Protein AF-A0A4Y5X3M3-F1 (afdb_monomer_lite)

Structure (mmCIF, N/CA/C/O backbone):
data_AF-A0A4Y5X3M3-F1
#
_entry.id   AF-A0A4Y5X3M3-F1
#
loop_
_atom_site.group_PDB
_atom_site.id
_atom_site.type_symbol
_atom_site.label_atom_id
_atom_site.label_alt_id
_atom_site.label_comp_id
_atom_site.label_asym_id
_atom_site.label_entity_id
_atom_site.label_seq_id
_atom_site.pdbx_PDB_ins_code
_atom_site.Cartn_x
_atom_site.Cartn_y
_atom_site.Cartn_z
_atom_site.occupancy
_atom_site.B_iso_or_equiv
_atom_site.auth_seq_id
_atom_site.auth_comp_id
_atom_site.auth_asym_id
_atom_site.auth_atom_id
_atom_site.pdbx_PDB_model_num
ATOM 1 N N . THR A 1 1 ? 10.186 -18.017 -43.536 1.00 50.97 1 THR A N 1
ATOM 2 C CA . THR A 1 1 ? 9.404 -17.127 -42.652 1.00 50.97 1 THR A CA 1
ATOM 3 C C . THR A 1 1 ? 9.862 -17.358 -41.232 1.00 50.97 1 THR A C 1
ATOM 5 O O . THR A 1 1 ? 9.860 -18.506 -40.808 1.00 50.97 1 THR A O 1
ATOM 8 N N . ILE A 1 2 ? 10.341 -16.330 -40.529 1.00 61.47 2 ILE A N 1
ATOM 9 C CA . ILE A 1 2 ? 10.783 -16.479 -39.133 1.00 61.47 2 ILE A CA 1
ATOM 10 C C . ILE A 1 2 ? 9.533 -16.681 -38.270 1.00 61.47 2 ILE A C 1
ATOM 12 O O . ILE A 1 2 ? 8.621 -15.858 -38.311 1.00 61.47 2 ILE A O 1
ATOM 16 N N . ASN A 1 3 ? 9.464 -17.788 -37.527 1.00 75.00 3 ASN A N 1
ATOM 17 C CA . ASN A 1 3 ? 8.350 -18.056 -36.620 1.00 75.00 3 ASN A CA 1
ATOM 18 C C . ASN A 1 3 ? 8.548 -17.278 -35.311 1.00 75.00 3 ASN A C 1
ATOM 20 O O . ASN A 1 3 ? 9.165 -17.765 -34.362 1.00 75.00 3 ASN A O 1
ATOM 24 N N . THR A 1 4 ? 8.013 -16.062 -35.271 1.00 74.38 4 THR A N 1
ATOM 25 C CA . THR A 1 4 ? 8.101 -15.158 -34.117 1.00 74.38 4 THR A CA 1
ATOM 26 C C . THR A 1 4 ? 7.374 -15.700 -32.882 1.00 74.38 4 THR A C 1
ATOM 28 O O . THR A 1 4 ? 7.854 -15.510 -31.767 1.00 74.38 4 THR A O 1
ATOM 31 N N . SER A 1 5 ? 6.277 -16.447 -33.059 1.00 76.81 5 SER A N 1
ATOM 32 C CA . SER A 1 5 ? 5.528 -17.058 -31.947 1.00 76.81 5 SER A CA 1
ATOM 33 C C . SER A 1 5 ? 6.302 -18.181 -31.245 1.00 76.81 5 SER A C 1
ATOM 35 O O . SER A 1 5 ? 6.362 -18.220 -30.017 1.00 76.81 5 SER A O 1
ATOM 37 N N . GLY A 1 6 ? 6.967 -19.055 -32.008 1.00 82.12 6 GLY A N 1
ATOM 38 C CA . GLY A 1 6 ? 7.818 -20.111 -31.449 1.00 82.12 6 GLY A CA 1
ATOM 39 C C . GLY A 1 6 ? 9.040 -19.544 -30.725 1.00 82.12 6 GLY A C 1
ATOM 40 O O . GLY A 1 6 ? 9.401 -20.009 -29.647 1.00 82.12 6 GLY A O 1
ATOM 41 N N . MET A 1 7 ? 9.634 -18.485 -31.278 1.00 78.56 7 MET A N 1
ATOM 42 C CA . MET A 1 7 ? 10.774 -17.798 -30.673 1.00 78.56 7 MET A CA 1
ATOM 43 C C . MET A 1 7 ? 10.401 -17.122 -29.343 1.00 78.56 7 MET A C 1
ATOM 45 O O . MET A 1 7 ? 11.135 -17.266 -28.367 1.00 78.56 7 MET A O 1
ATOM 49 N N . ALA A 1 8 ? 9.236 -16.469 -29.265 1.00 78.12 8 ALA A N 1
ATOM 50 C CA . ALA A 1 8 ? 8.740 -15.870 -28.023 1.00 78.12 8 ALA A CA 1
ATOM 51 C C . ALA A 1 8 ? 8.501 -16.918 -26.920 1.00 78.12 8 ALA A C 1
ATOM 53 O O . ALA A 1 8 ? 8.893 -16.711 -25.771 1.00 78.12 8 ALA A O 1
ATOM 54 N N . ASN A 1 9 ? 7.921 -18.070 -27.270 1.00 82.25 9 ASN A N 1
ATOM 55 C CA . ASN A 1 9 ? 7.691 -19.160 -26.316 1.00 82.25 9 ASN A CA 1
ATOM 56 C C . ASN A 1 9 ? 9.004 -19.741 -25.772 1.00 82.25 9 ASN A C 1
ATOM 58 O O . ASN A 1 9 ? 9.122 -19.967 -24.567 1.00 82.25 9 ASN A O 1
ATOM 62 N N . ASN A 1 10 ? 10.010 -19.910 -26.634 1.00 81.88 10 ASN A N 1
ATOM 63 C CA . ASN A 1 10 ? 11.323 -20.405 -26.225 1.00 81.88 10 ASN A CA 1
ATOM 64 C C . ASN A 1 10 ? 12.018 -19.425 -25.273 1.00 81.88 10 ASN A C 1
ATOM 66 O O . ASN A 1 10 ? 12.485 -19.844 -24.217 1.00 81.88 10 ASN A O 1
ATOM 70 N N . ILE A 1 11 ? 12.010 -18.124 -25.585 1.00 81.25 11 ILE A N 1
ATOM 71 C CA . ILE A 1 11 ? 12.582 -17.091 -24.707 1.00 81.25 11 ILE A CA 1
ATOM 72 C C . ILE A 1 11 ? 11.867 -17.076 -23.351 1.00 81.25 11 ILE A C 1
ATOM 74 O O . ILE A 1 11 ? 12.522 -16.993 -22.315 1.00 81.25 11 ILE A O 1
ATOM 78 N N . ASN A 1 12 ? 10.539 -17.216 -23.322 1.00 80.75 12 ASN A N 1
ATOM 79 C CA . ASN A 1 12 ? 9.781 -17.238 -22.069 1.00 80.75 12 ASN A CA 1
ATOM 80 C C . ASN A 1 12 ? 10.131 -18.433 -21.169 1.00 80.75 12 ASN A C 1
ATOM 82 O O . ASN A 1 12 ? 10.110 -18.276 -19.945 1.00 80.75 12 ASN A O 1
ATOM 86 N N . SER A 1 13 ? 10.500 -19.574 -21.759 1.00 85.56 13 SER A N 1
ATOM 87 C CA . SER A 1 13 ? 10.879 -20.800 -21.041 1.00 85.56 13 SER A CA 1
ATOM 88 C C . SER A 1 13 ? 12.293 -20.789 -20.440 1.00 85.56 13 SER A C 1
ATOM 90 O O . SER A 1 13 ? 12.618 -21.655 -19.632 1.00 85.56 13 SER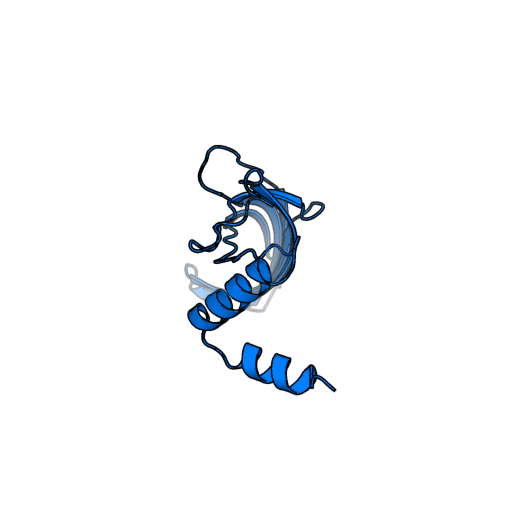 A O 1
ATOM 92 N N . LEU A 1 14 ? 13.123 -19.805 -20.800 1.00 85.50 14 LEU A N 1
ATOM 93 C CA . LEU A 1 14 ? 14.495 -19.671 -20.309 1.00 85.50 14 LEU A CA 1
ATOM 94 C C . LEU A 1 14 ? 14.570 -19.222 -18.840 1.00 85.50 14 LEU A C 1
ATOM 96 O O . LEU A 1 14 ? 13.680 -18.528 -18.324 1.00 85.50 14 LEU A O 1
ATOM 100 N N . SER A 1 15 ? 15.688 -19.566 -18.191 1.00 83.50 15 SER A N 1
ATOM 101 C CA . SER A 1 15 ? 16.057 -19.040 -16.875 1.00 83.50 15 SER A CA 1
ATOM 102 C C . SER A 1 15 ? 16.339 -17.528 -16.943 1.00 83.50 15 SER A C 1
ATOM 104 O O . SER A 1 15 ? 16.487 -16.955 -18.023 1.00 83.50 15 SER A O 1
ATOM 106 N N . LYS A 1 16 ? 16.385 -16.840 -15.793 1.00 74.44 16 LYS A N 1
ATOM 107 C CA . LYS A 1 16 ? 16.661 -15.388 -15.761 1.00 74.44 16 LYS A CA 1
ATOM 108 C C . LYS A 1 16 ? 18.028 -15.047 -16.366 1.00 74.44 16 LYS A C 1
ATOM 110 O O . LYS A 1 16 ? 18.132 -14.074 -17.105 1.00 74.44 16 LYS A O 1
ATOM 115 N N . GLU A 1 17 ? 19.033 -15.870 -16.084 1.00 74.50 17 GLU A N 1
ATOM 116 C CA . GLU A 1 17 ? 20.396 -15.706 -16.595 1.00 74.50 17 GLU A CA 1
ATOM 117 C C . GLU A 1 17 ? 20.432 -15.899 -18.116 1.00 74.50 17 GLU A C 1
ATOM 119 O O . GLU A 1 17 ? 20.929 -15.039 -18.841 1.00 74.50 17 GLU A O 1
ATOM 124 N N . ASP A 1 18 ? 19.790 -16.953 -18.624 1.00 79.06 18 ASP A N 1
ATOM 125 C CA . ASP A 1 18 ? 19.734 -17.224 -20.065 1.00 79.06 18 ASP A CA 1
ATOM 126 C C . ASP A 1 18 ? 18.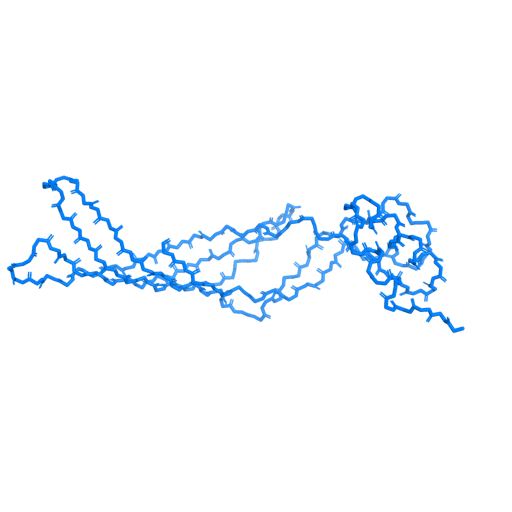957 -16.142 -20.835 1.00 79.06 18 ASP A C 1
ATOM 128 O O . ASP A 1 18 ? 19.321 -15.779 -21.956 1.00 79.06 18 ASP A O 1
ATOM 132 N N . LYS A 1 19 ? 17.901 -15.576 -20.231 1.00 78.62 19 LYS A N 1
ATOM 133 C CA . LYS A 1 19 ? 17.175 -14.424 -20.794 1.00 78.62 19 LYS A CA 1
ATOM 134 C C . LYS A 1 19 ? 18.078 -13.202 -20.921 1.00 78.62 19 LYS A C 1
ATOM 136 O O . LYS A 1 19 ? 18.020 -12.527 -21.947 1.00 78.62 19 LYS A O 1
ATOM 141 N N . ALA A 1 20 ? 18.920 -12.941 -19.921 1.00 69.81 20 ALA A N 1
ATOM 142 C CA . ALA A 1 20 ? 19.886 -11.848 -19.974 1.00 69.81 20 ALA A CA 1
ATOM 143 C C . ALA A 1 20 ? 20.923 -12.066 -21.089 1.00 69.81 20 ALA A C 1
ATOM 145 O O . ALA A 1 20 ? 21.236 -11.125 -21.818 1.00 69.81 20 ALA A O 1
ATOM 146 N N . VAL A 1 21 ? 21.385 -13.305 -21.299 1.00 74.75 21 VAL A N 1
ATOM 147 C CA . VAL A 1 21 ? 22.306 -13.656 -22.397 1.00 74.75 21 VAL A CA 1
ATOM 148 C C . VAL A 1 21 ? 21.664 -13.428 -23.769 1.00 74.75 21 VAL A C 1
ATOM 150 O O . VAL A 1 21 ? 22.265 -12.786 -24.633 1.00 74.75 21 VAL A O 1
ATOM 153 N N . VAL A 1 22 ? 20.431 -13.901 -23.979 1.00 79.56 22 VAL A N 1
ATOM 154 C CA . VAL A 1 22 ? 19.704 -13.704 -25.248 1.00 79.56 22 VAL A CA 1
ATOM 155 C C . VAL A 1 22 ? 19.436 -12.224 -25.510 1.00 79.56 22 VAL A C 1
ATOM 157 O O . VAL A 1 22 ? 19.609 -11.755 -26.636 1.00 79.56 22 VAL A O 1
ATOM 160 N N . ALA A 1 23 ? 19.052 -11.474 -24.479 1.00 72.56 23 ALA A N 1
ATOM 161 C CA . ALA A 1 23 ? 18.809 -10.047 -24.602 1.00 72.56 23 ALA A CA 1
ATOM 162 C C . ALA A 1 23 ? 20.115 -9.275 -24.888 1.00 72.56 23 ALA A C 1
ATOM 164 O O . ALA A 1 23 ? 20.143 -8.433 -25.783 1.00 72.56 23 ALA A O 1
ATOM 165 N N . GLY A 1 24 ? 21.228 -9.630 -24.240 1.00 69.38 24 GLY A N 1
ATOM 166 C CA . GLY A 1 24 ? 22.551 -9.081 -24.555 1.00 69.38 24 GLY A CA 1
ATOM 167 C C . GLY A 1 24 ? 23.000 -9.381 -25.992 1.00 69.38 24 GLY A C 1
ATOM 168 O O . GLY A 1 24 ? 23.522 -8.500 -26.677 1.00 69.38 24 GLY A O 1
ATOM 169 N N . ALA A 1 25 ? 22.743 -10.592 -26.497 1.00 74.00 25 ALA A N 1
ATOM 170 C CA . ALA A 1 25 ? 23.015 -10.951 -27.890 1.00 74.00 25 ALA A CA 1
ATOM 171 C C . ALA A 1 25 ? 22.144 -10.154 -28.879 1.00 74.00 25 ALA A C 1
ATOM 173 O O . ALA A 1 25 ? 22.638 -9.713 -29.916 1.00 74.00 25 ALA A O 1
ATOM 174 N N . PHE A 1 26 ? 20.872 -9.922 -28.541 1.00 72.25 26 PHE A N 1
ATOM 175 C CA . PHE A 1 26 ? 19.965 -9.080 -29.322 1.00 72.25 26 PHE A CA 1
ATOM 176 C C . PHE A 1 26 ? 20.439 -7.620 -29.376 1.00 72.25 26 PHE A C 1
ATOM 178 O O . PHE A 1 26 ? 20.499 -7.047 -30.462 1.00 72.25 26 PHE A O 1
ATOM 185 N N . ALA A 1 27 ? 20.860 -7.054 -28.239 1.00 66.31 27 ALA A N 1
ATOM 186 C CA . ALA A 1 27 ? 21.424 -5.704 -28.167 1.00 66.31 27 ALA A CA 1
ATOM 187 C C . ALA A 1 27 ? 22.667 -5.543 -29.059 1.00 66.31 27 ALA A C 1
ATOM 189 O O . ALA A 1 27 ? 22.855 -4.512 -29.694 1.00 66.31 27 ALA A O 1
ATOM 190 N N . ARG A 1 28 ? 23.511 -6.580 -29.154 1.00 66.75 28 ARG A N 1
ATOM 191 C CA . ARG A 1 28 ? 24.689 -6.580 -30.040 1.00 66.75 28 ARG A CA 1
ATOM 192 C C . ARG A 1 28 ? 24.332 -6.712 -31.526 1.00 66.75 28 ARG A C 1
ATOM 194 O O . ARG A 1 28 ? 25.083 -6.232 -32.368 1.00 66.75 28 ARG A O 1
ATOM 201 N N . ALA A 1 29 ? 23.240 -7.403 -31.853 1.00 71.50 29 ALA A N 1
ATOM 202 C CA . ALA A 1 29 ? 22.847 -7.698 -33.232 1.00 71.50 29 ALA A CA 1
ATOM 203 C C . ALA A 1 29 ? 22.059 -6.561 -33.904 1.00 71.50 29 ALA A C 1
ATOM 205 O O . ALA A 1 29 ? 21.985 -6.515 -35.132 1.00 71.50 29 ALA A O 1
ATOM 206 N N . VAL A 1 30 ? 21.459 -5.668 -33.116 1.00 68.94 30 VAL A N 1
ATOM 207 C CA . VAL A 1 30 ? 20.632 -4.562 -33.604 1.00 68.94 30 VAL A CA 1
ATOM 208 C C . VAL A 1 30 ? 21.279 -3.243 -33.195 1.00 68.94 30 VAL A C 1
ATOM 210 O O . VAL A 1 30 ? 21.288 -2.889 -32.018 1.00 68.94 30 VAL A O 1
ATOM 213 N N . GLU A 1 31 ? 21.806 -2.491 -34.165 1.00 62.09 31 GLU A N 1
ATOM 214 C CA . GLU A 1 31 ? 22.318 -1.141 -33.912 1.00 62.09 31 GLU A CA 1
ATOM 215 C C . GLU A 1 31 ? 21.205 -0.261 -33.318 1.00 62.09 31 GLU A C 1
ATOM 217 O O . GLU A 1 31 ? 20.177 -0.020 -33.951 1.00 62.09 31 GLU A O 1
ATOM 222 N N . GLY A 1 32 ? 21.404 0.195 -32.077 1.00 58.84 32 GLY A N 1
ATOM 223 C CA . GLY A 1 32 ? 20.447 1.027 -31.338 1.00 58.84 32 GLY A CA 1
ATOM 224 C C . GLY A 1 32 ? 19.512 0.278 -30.381 1.00 58.84 32 GLY A C 1
ATOM 225 O O . GLY A 1 32 ? 18.675 0.925 -29.754 1.00 58.84 32 GLY A O 1
ATOM 226 N N . ALA A 1 33 ? 19.634 -1.045 -30.232 1.00 52.88 33 ALA A N 1
ATOM 227 C CA . ALA A 1 33 ? 18.893 -1.786 -29.212 1.00 52.88 33 ALA A CA 1
ATOM 228 C C . ALA A 1 33 ? 19.593 -1.713 -27.843 1.00 52.88 33 ALA A C 1
ATOM 230 O O . ALA A 1 33 ? 20.756 -2.085 -27.703 1.00 52.88 33 ALA A O 1
ATOM 231 N N . GLU A 1 34 ? 18.855 -1.277 -26.823 1.00 57.78 34 GLU A N 1
ATOM 232 C CA . GLU A 1 34 ? 19.310 -1.194 -25.434 1.00 57.78 34 GLU A CA 1
ATOM 233 C C . GLU A 1 34 ? 18.523 -2.193 -24.579 1.00 57.78 34 GLU A C 1
ATOM 235 O O . GLU A 1 34 ? 17.302 -2.317 -24.711 1.00 57.78 34 GLU A O 1
ATOM 240 N N . VAL A 1 35 ? 19.222 -2.938 -23.721 1.00 60.38 35 VAL A N 1
ATOM 241 C CA . VAL A 1 35 ? 18.613 -3.920 -22.819 1.00 60.38 35 VAL A CA 1
ATOM 242 C C . VAL A 1 35 ? 18.961 -3.562 -21.388 1.00 60.38 35 VAL A C 1
ATOM 244 O O . VAL A 1 35 ? 20.131 -3.468 -21.026 1.00 60.38 35 VAL A O 1
ATOM 247 N N . ILE A 1 36 ? 17.920 -3.422 -20.575 1.00 61.41 36 ILE A N 1
ATOM 248 C CA . ILE A 1 36 ? 18.007 -3.014 -19.178 1.00 61.41 36 ILE A CA 1
ATOM 249 C C . ILE A 1 36 ? 17.421 -4.130 -18.304 1.00 61.41 36 ILE A C 1
ATOM 251 O O . ILE A 1 36 ? 16.295 -4.575 -18.534 1.00 61.41 36 ILE A O 1
ATOM 255 N N . GLU A 1 37 ? 18.167 -4.576 -17.289 1.00 53.12 37 GLU A N 1
ATOM 256 C CA . GLU A 1 37 ? 17.673 -5.520 -16.278 1.00 53.12 37 GLU A CA 1
ATOM 257 C C . GLU A 1 37 ? 17.095 -4.759 -15.072 1.00 53.12 37 GLU A C 1
ATOM 259 O O . GLU A 1 37 ? 17.818 -4.084 -14.341 1.00 53.12 37 GLU A O 1
ATOM 264 N N . VAL A 1 38 ? 15.792 -4.911 -14.810 1.00 57.81 38 VAL A N 1
ATOM 265 C CA . VAL A 1 38 ? 15.155 -4.397 -13.585 1.00 57.81 38 VAL A CA 1
ATOM 266 C C . VAL A 1 38 ? 15.120 -5.515 -12.541 1.00 57.81 38 VAL A C 1
ATOM 268 O O . VAL A 1 38 ? 14.291 -6.422 -12.615 1.00 57.81 38 VAL A O 1
ATOM 271 N N . ARG A 1 39 ? 16.041 -5.476 -11.570 1.00 51.78 39 ARG A N 1
ATOM 272 C CA . ARG A 1 39 ? 16.241 -6.574 -10.600 1.00 51.78 39 ARG A CA 1
ATOM 273 C C . ARG A 1 39 ? 15.180 -6.644 -9.499 1.00 51.78 39 ARG A C 1
ATOM 275 O O . ARG A 1 39 ? 14.740 -7.739 -9.156 1.00 51.78 39 ARG A O 1
ATOM 282 N N . ALA A 1 40 ? 14.766 -5.504 -8.949 1.00 51.47 40 ALA A N 1
ATOM 283 C CA . ALA A 1 40 ? 13.662 -5.392 -7.995 1.00 51.47 40 ALA A CA 1
ATOM 284 C C . ALA A 1 40 ? 13.283 -3.919 -7.807 1.00 51.47 40 ALA A C 1
ATOM 286 O O . ALA A 1 40 ? 14.162 -3.062 -7.760 1.00 51.47 40 ALA A O 1
ATOM 287 N N . ILE A 1 41 ? 11.990 -3.636 -7.641 1.00 56.06 41 ILE A N 1
ATOM 288 C CA . ILE A 1 41 ? 11.517 -2.315 -7.219 1.00 56.06 41 ILE A CA 1
ATOM 289 C C . ILE A 1 41 ? 11.105 -2.433 -5.753 1.00 56.06 41 ILE A C 1
ATOM 291 O O . ILE A 1 41 ? 10.088 -3.046 -5.428 1.00 56.06 41 ILE A O 1
ATOM 295 N N . GLY A 1 42 ? 11.947 -1.910 -4.863 1.00 54.75 42 GLY A N 1
ATOM 296 C CA . GLY A 1 42 ? 11.671 -1.830 -3.432 1.00 54.75 42 GLY A CA 1
ATOM 297 C C . GLY A 1 42 ? 10.936 -0.535 -3.104 1.00 54.75 42 GLY A C 1
ATOM 298 O O . GLY A 1 42 ? 11.373 0.543 -3.494 1.00 54.75 42 GLY A O 1
ATOM 299 N N . SER A 1 43 ? 9.823 -0.640 -2.385 1.00 58.91 43 SER A N 1
ATOM 300 C CA . SER A 1 43 ? 8.971 0.491 -2.020 1.00 58.91 43 SER A CA 1
ATOM 301 C C . SER A 1 43 ? 8.766 0.483 -0.510 1.00 58.91 43 SER A C 1
ATOM 303 O O . SER A 1 43 ? 8.042 -0.369 0.005 1.00 58.91 43 SER A O 1
ATOM 305 N N . THR A 1 44 ? 9.389 1.419 0.206 1.00 65.38 44 THR A N 1
ATOM 306 C CA . THR A 1 44 ? 9.210 1.548 1.659 1.00 65.38 44 THR A CA 1
ATOM 307 C C . THR A 1 44 ? 8.327 2.752 1.953 1.00 65.38 44 THR A C 1
ATOM 309 O O . THR A 1 44 ? 8.756 3.896 1.825 1.00 65.38 44 THR A O 1
ATOM 312 N N . SER A 1 45 ? 7.087 2.507 2.378 1.00 67.25 45 SER A N 1
ATOM 313 C CA . SER A 1 45 ? 6.138 3.572 2.714 1.00 67.25 45 SER A CA 1
ATOM 314 C C . SER A 1 45 ? 6.081 3.834 4.217 1.00 67.25 45 SER A C 1
ATOM 316 O O . SER A 1 45 ? 5.846 2.902 4.990 1.00 67.25 45 SER A O 1
ATOM 318 N N . VAL A 1 46 ? 6.182 5.098 4.624 1.00 79.69 46 VAL A N 1
ATOM 319 C CA . VAL A 1 46 ? 5.879 5.544 5.992 1.00 79.69 46 VAL A CA 1
ATOM 320 C C . VAL A 1 46 ? 4.525 6.241 5.977 1.00 79.69 46 VAL A C 1
ATOM 322 O O . VAL A 1 46 ? 4.304 7.153 5.183 1.00 79.69 46 VAL A O 1
ATOM 325 N N . MET A 1 47 ? 3.603 5.796 6.833 1.00 82.56 47 MET A N 1
ATOM 326 C CA . MET A 1 47 ? 2.194 6.195 6.799 1.00 82.56 47 MET A CA 1
ATOM 327 C C . MET A 1 47 ? 1.702 6.606 8.186 1.00 82.56 47 MET A C 1
ATOM 329 O O . MET A 1 47 ? 1.804 5.829 9.134 1.00 82.56 47 MET A O 1
ATOM 333 N N . LEU A 1 48 ? 1.104 7.791 8.279 1.00 87.25 48 LEU A N 1
ATOM 334 C CA . LEU A 1 48 ? 0.360 8.261 9.444 1.00 87.25 48 LEU A CA 1
ATOM 335 C C . LEU A 1 48 ? -1.125 8.002 9.199 1.00 87.25 48 LEU A C 1
ATOM 337 O O . LEU A 1 48 ? -1.674 8.527 8.236 1.00 87.25 48 LEU A O 1
ATOM 341 N N . ASN A 1 49 ? -1.768 7.188 10.038 1.00 90.50 49 ASN A N 1
ATOM 342 C CA . ASN A 1 49 ? -3.188 6.850 9.909 1.00 90.50 49 ASN A CA 1
ATOM 343 C C . ASN A 1 49 ? -3.986 7.474 11.056 1.00 90.50 49 ASN A C 1
ATOM 345 O O . ASN A 1 49 ? -3.629 7.301 12.218 1.00 90.50 49 ASN A O 1
ATOM 349 N N . ALA A 1 50 ? -5.084 8.144 10.725 1.00 92.56 50 ALA A N 1
ATOM 350 C CA . ALA A 1 50 ? -6.136 8.509 11.658 1.00 92.56 50 ALA A CA 1
ATOM 351 C C . ALA A 1 50 ? -7.240 7.452 11.564 1.00 92.56 50 ALA A C 1
ATOM 353 O O . ALA A 1 50 ? -7.753 7.198 10.474 1.00 92.56 50 ALA A O 1
ATOM 354 N N . CYS A 1 51 ? -7.572 6.823 12.688 1.00 92.31 51 CYS A N 1
ATOM 355 C CA . CYS A 1 51 ? -8.565 5.757 12.771 1.00 92.31 51 CYS A CA 1
ATOM 356 C C . CYS A 1 51 ? -9.743 6.183 13.641 1.00 92.31 51 CYS A C 1
ATOM 358 O O . CYS A 1 51 ? -9.575 6.937 14.599 1.00 92.31 51 CYS A O 1
ATOM 360 N N . TYR A 1 52 ? -10.920 5.678 13.296 1.00 89.62 52 TYR A N 1
ATOM 361 C CA . TYR A 1 52 ? -12.143 5.854 14.050 1.00 89.62 52 TYR A CA 1
ATOM 362 C C . TYR A 1 52 ? -12.832 4.506 14.229 1.00 89.62 52 TYR A C 1
ATOM 364 O O . TYR A 1 52 ? -13.107 3.805 13.249 1.00 89.62 52 TYR A O 1
ATOM 372 N N . ASP A 1 53 ? -13.119 4.182 15.484 1.00 88.50 53 ASP A N 1
ATOM 373 C CA . ASP A 1 53 ? -13.879 3.005 15.871 1.00 88.50 53 ASP A CA 1
ATOM 374 C C . ASP A 1 53 ? -15.357 3.386 15.952 1.00 88.50 53 ASP A C 1
ATOM 376 O O . ASP A 1 53 ? -15.770 4.260 16.718 1.00 88.50 53 ASP A O 1
ATOM 380 N N . LEU A 1 54 ? -16.166 2.737 15.126 1.00 83.56 54 LEU A N 1
ATOM 381 C CA . LEU A 1 54 ? -17.612 2.866 15.130 1.00 83.56 54 LEU A CA 1
ATOM 382 C C . LEU A 1 54 ? -18.148 1.956 16.235 1.00 83.56 54 LEU A C 1
ATOM 384 O O . LEU A 1 54 ? -18.379 0.768 16.028 1.00 83.56 54 LEU A 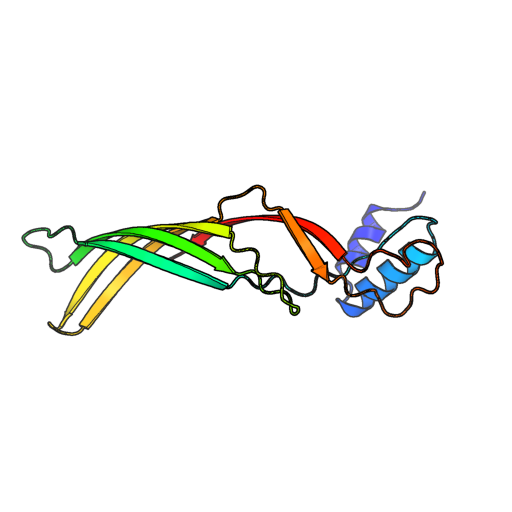O 1
ATOM 388 N N . LEU A 1 55 ? -18.313 2.518 17.429 1.00 77.44 55 LEU A N 1
ATOM 389 C CA . LEU A 1 55 ? -18.921 1.821 18.559 1.00 77.44 55 LEU A CA 1
ATOM 390 C C . LEU A 1 55 ? -20.368 1.446 18.210 1.00 77.44 55 LEU A C 1
ATOM 392 O O . LEU A 1 55 ? -21.232 2.310 18.065 1.00 77.44 55 LEU A O 1
ATOM 396 N N . THR A 1 56 ? -20.623 0.148 18.067 1.00 66.31 56 THR A N 1
ATOM 397 C CA . THR A 1 56 ? -21.968 -0.414 17.932 1.00 66.31 56 THR A CA 1
ATOM 398 C C . THR A 1 56 ? -22.397 -1.030 19.255 1.00 66.31 56 THR A C 1
ATOM 400 O O . THR A 1 56 ? -21.798 -2.004 19.712 1.00 66.31 56 THR A O 1
ATOM 403 N N . ASP A 1 57 ? -23.448 -0.477 19.862 1.00 69.00 57 ASP A N 1
ATOM 404 C CA . ASP A 1 57 ? -24.037 -1.021 21.084 1.00 69.00 57 ASP A CA 1
ATOM 405 C C . ASP A 1 57 ? -24.530 -2.459 20.846 1.00 69.00 57 ASP A C 1
ATOM 407 O O . ASP A 1 57 ? -25.374 -2.715 19.986 1.00 69.00 57 ASP A O 1
ATOM 411 N N . GLY A 1 58 ? -24.005 -3.409 21.625 1.00 62.28 58 GLY A N 1
ATOM 412 C CA . GLY A 1 58 ? -24.548 -4.769 21.723 1.00 62.28 58 GLY A CA 1
ATOM 413 C C . GLY A 1 58 ? -23.842 -5.872 20.927 1.00 62.28 58 GLY A C 1
ATOM 414 O O . GLY A 1 58 ? -24.310 -7.009 20.963 1.00 62.28 58 GLY A O 1
ATOM 415 N N . ILE A 1 59 ? -22.719 -5.602 20.252 1.00 61.31 59 ILE A N 1
ATOM 416 C CA . ILE A 1 59 ? -21.943 -6.629 19.531 1.00 61.31 59 ILE A CA 1
ATOM 417 C C . ILE A 1 59 ? -20.474 -6.507 19.948 1.00 61.31 59 ILE A C 1
ATOM 419 O O . ILE A 1 59 ? -19.902 -5.428 19.874 1.00 61.31 59 ILE A O 1
ATOM 423 N N . GLY A 1 60 ? -19.829 -7.608 20.352 1.00 72.31 60 GLY A N 1
ATOM 424 C CA . GLY A 1 60 ? -18.390 -7.638 20.689 1.00 72.31 60 GLY A CA 1
ATOM 425 C C . GLY A 1 60 ? -17.443 -7.354 19.509 1.00 72.31 60 GLY A C 1
ATOM 426 O O . GLY A 1 60 ? -16.231 -7.509 19.637 1.00 72.31 60 GLY A O 1
ATOM 427 N N . VAL A 1 61 ? -17.997 -6.969 18.358 1.00 81.56 61 VAL A N 1
ATOM 428 C CA . VAL A 1 61 ? -17.303 -6.589 17.132 1.00 81.56 61 VAL A CA 1
ATOM 429 C C . VAL A 1 61 ? -17.499 -5.090 16.932 1.00 81.56 61 VAL A C 1
ATOM 431 O O . VAL A 1 61 ? -18.631 -4.615 16.868 1.00 81.56 61 VAL A O 1
ATOM 434 N N . VAL A 1 62 ? -16.396 -4.366 16.792 1.00 88.38 62 VAL A N 1
ATOM 435 C CA . VAL A 1 62 ? -16.350 -2.921 16.592 1.00 88.38 62 VAL A CA 1
ATOM 436 C C . VAL A 1 62 ? -15.885 -2.643 15.162 1.00 88.38 62 VAL A C 1
ATOM 438 O O . VAL A 1 62 ? -14.720 -2.894 14.838 1.00 88.38 62 VAL A O 1
ATOM 441 N N . PRO A 1 63 ? -16.764 -2.180 14.261 1.00 90.50 63 PRO A N 1
ATOM 442 C CA . PRO A 1 63 ? -16.329 -1.713 12.954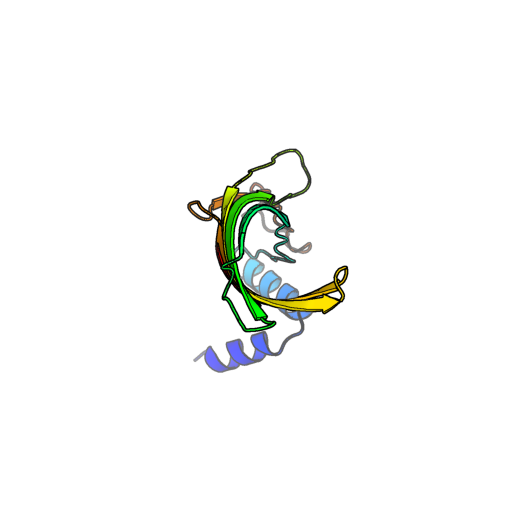 1.00 90.50 63 PRO A CA 1
ATOM 443 C C . PRO A 1 63 ? -15.353 -0.542 13.094 1.00 90.50 63 PRO A C 1
ATOM 445 O O . PRO A 1 63 ? -15.533 0.321 13.945 1.00 90.50 63 PRO A O 1
ATOM 448 N N . TYR A 1 64 ? -14.329 -0.487 12.247 1.00 90.88 64 TYR A N 1
ATOM 449 C CA . TYR A 1 64 ? -13.362 0.608 12.243 1.00 90.88 64 TYR A CA 1
ATOM 450 C C . TYR A 1 64 ? -13.049 1.071 10.824 1.00 90.88 64 TYR A C 1
ATOM 452 O O . TYR A 1 64 ? -13.078 0.297 9.861 1.00 90.88 64 TYR A O 1
ATOM 460 N N . ALA A 1 65 ? -12.709 2.348 10.702 1.00 93.44 65 ALA A N 1
ATOM 461 C CA . ALA A 1 65 ? -12.222 2.943 9.470 1.00 93.44 65 ALA A CA 1
ATOM 462 C C . ALA A 1 65 ? -11.013 3.829 9.764 1.00 93.44 65 ALA A C 1
ATOM 464 O O . ALA A 1 65 ? -10.975 4.535 10.766 1.00 93.44 65 ALA A O 1
ATOM 465 N N . CYS A 1 66 ? -10.028 3.818 8.875 1.00 93.31 66 CYS A N 1
ATOM 466 C CA . CYS A 1 66 ? -8.856 4.668 8.944 1.00 93.31 66 CYS A CA 1
ATOM 467 C C . CYS A 1 66 ? -8.607 5.361 7.610 1.00 93.31 66 CYS A C 1
ATOM 469 O O . CYS A 1 66 ? -8.740 4.758 6.542 1.00 93.31 66 CYS A O 1
ATOM 471 N N . ALA A 1 67 ? -8.141 6.599 7.685 1.00 94.31 67 ALA A N 1
ATOM 472 C CA . ALA A 1 67 ? -7.557 7.323 6.570 1.00 94.31 67 ALA A CA 1
ATOM 473 C C . ALA A 1 67 ? -6.140 7.740 6.957 1.00 94.31 67 ALA A C 1
ATOM 475 O O . ALA A 1 67 ? -5.906 8.240 8.055 1.00 94.31 67 ALA A O 1
ATOM 476 N N . GLY A 1 68 ? -5.186 7.519 6.066 1.00 91.44 68 GLY A N 1
ATOM 477 C CA . GLY A 1 68 ? -3.788 7.808 6.302 1.00 91.44 68 GLY A CA 1
ATOM 478 C C . GLY A 1 68 ? -3.125 8.517 5.143 1.00 91.44 68 GLY A C 1
ATOM 479 O O . GLY A 1 68 ? -3.470 8.316 3.980 1.00 91.44 68 GLY A O 1
ATOM 480 N N . ILE A 1 69 ? -2.147 9.338 5.495 1.00 89.56 69 ILE A N 1
ATOM 481 C CA . ILE A 1 69 ? -1.289 10.095 4.588 1.00 89.56 69 ILE A CA 1
ATOM 482 C C . ILE A 1 69 ? 0.167 9.800 4.924 1.00 89.56 69 ILE A C 1
ATOM 484 O O . ILE A 1 69 ? 0.500 9.430 6.051 1.00 89.56 69 ILE A O 1
ATOM 488 N N . GLY A 1 70 ? 1.053 9.914 3.950 1.00 84.62 70 GLY A N 1
ATOM 489 C CA . GLY A 1 70 ? 2.453 9.604 4.177 1.00 84.62 70 GLY A CA 1
ATOM 490 C C . GLY A 1 70 ? 3.291 9.717 2.926 1.00 84.62 70 GLY A C 1
ATOM 491 O O . GLY A 1 70 ? 2.873 10.320 1.940 1.00 84.62 70 GLY A O 1
ATOM 492 N N . GLY A 1 71 ? 4.488 9.154 3.003 1.00 77.00 71 GLY A N 1
ATOM 493 C CA . GLY A 1 71 ? 5.482 9.206 1.945 1.00 77.00 71 GLY A CA 1
ATOM 494 C C . GLY A 1 71 ? 5.931 7.807 1.571 1.00 77.00 71 GLY A C 1
ATOM 495 O O . GLY A 1 71 ? 6.170 6.969 2.443 1.00 77.00 71 GLY A O 1
ATOM 496 N N . ASN A 1 72 ? 6.050 7.554 0.276 1.00 69.25 72 ASN A N 1
ATOM 497 C CA . ASN A 1 72 ? 6.749 6.392 -0.230 1.00 69.25 72 ASN A CA 1
ATOM 498 C C . ASN A 1 72 ? 8.194 6.785 -0.543 1.00 69.25 72 ASN A C 1
ATOM 500 O O . ASN A 1 72 ? 8.431 7.690 -1.346 1.00 69.25 72 ASN A O 1
ATOM 504 N N . PHE A 1 73 ? 9.141 6.124 0.115 1.00 61.16 73 PHE A N 1
ATOM 505 C CA . PHE A 1 73 ? 10.567 6.317 -0.096 1.00 61.16 73 PHE A CA 1
ATOM 506 C C . PHE A 1 73 ? 11.054 5.220 -1.037 1.00 61.16 73 PHE A C 1
ATOM 508 O O . PHE A 1 73 ? 11.185 4.056 -0.651 1.00 61.16 73 PHE A O 1
ATOM 515 N N . VAL A 1 74 ? 11.314 5.602 -2.284 1.00 57.19 74 VAL A N 1
ATOM 516 C CA . VAL A 1 74 ? 12.093 4.783 -3.213 1.00 57.19 74 VAL A CA 1
ATOM 517 C C . VAL A 1 74 ? 13.537 5.216 -3.025 1.00 57.19 74 VAL A C 1
ATOM 519 O O . VAL A 1 74 ? 13.967 6.232 -3.558 1.00 57.19 74 VAL A O 1
ATOM 522 N N . SER A 1 75 ? 14.245 4.509 -2.145 1.00 47.78 75 SER A N 1
ATOM 523 C CA . SER A 1 75 ? 15.665 4.755 -1.920 1.00 47.78 75 SER A CA 1
ATOM 524 C C . SER A 1 75 ? 16.441 3.963 -2.954 1.00 47.78 75 SER A C 1
ATOM 526 O O . SER A 1 75 ? 16.529 2.736 -2.860 1.00 47.78 75 SER A O 1
ATOM 528 N N . VAL A 1 76 ? 16.989 4.660 -3.941 1.00 49.16 76 VAL A N 1
ATOM 529 C CA . VAL A 1 76 ? 18.138 4.142 -4.661 1.00 49.16 76 VAL 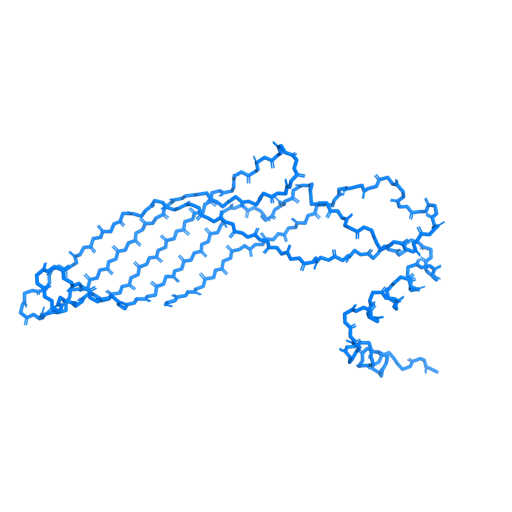A CA 1
ATOM 530 C C . VAL A 1 76 ? 19.377 4.790 -4.053 1.00 49.16 76 VAL A C 1
ATOM 532 O O . VAL A 1 76 ? 19.417 5.997 -3.844 1.00 49.16 76 VAL A O 1
ATOM 535 N N . VAL A 1 77 ? 20.339 3.957 -3.674 1.00 47.97 77 VAL A N 1
ATOM 536 C CA . VAL A 1 77 ? 21.599 4.315 -3.021 1.00 47.97 77 VAL A CA 1
ATOM 537 C C . VAL A 1 77 ? 22.373 5.352 -3.852 1.00 47.97 77 VAL A C 1
ATOM 539 O O . VAL A 1 77 ? 23.093 4.966 -4.758 1.00 47.97 77 VAL A O 1
ATOM 542 N N . ASP A 1 78 ? 22.147 6.642 -3.575 1.00 43.81 78 ASP A N 1
ATOM 543 C CA . ASP A 1 78 ? 23.112 7.761 -3.519 1.00 43.81 78 ASP A CA 1
ATOM 544 C C . ASP A 1 78 ? 22.372 9.114 -3.404 1.00 43.81 78 ASP A C 1
ATOM 546 O O . ASP A 1 78 ? 22.165 9.841 -4.368 1.00 43.81 78 ASP A O 1
ATOM 550 N N . GLY A 1 79 ? 21.953 9.480 -2.186 1.00 46.00 79 GLY A N 1
ATOM 551 C CA . GLY A 1 79 ? 21.650 10.875 -1.816 1.00 46.00 79 GLY A CA 1
ATOM 552 C C . GLY A 1 79 ? 20.366 11.531 -2.358 1.00 46.00 79 GLY A C 1
ATOM 553 O O . GLY A 1 79 ? 19.924 12.514 -1.761 1.00 46.00 79 GLY A O 1
ATOM 554 N N . HIS A 1 80 ? 19.717 11.005 -3.399 1.00 47.44 80 HIS A N 1
ATOM 555 C CA . HIS A 1 80 ? 18.483 11.579 -3.952 1.00 47.44 80 HIS A CA 1
ATOM 556 C C . HIS A 1 80 ? 17.230 10.911 -3.377 1.00 47.44 80 HIS A C 1
ATOM 558 O O . HIS A 1 80 ? 16.744 9.883 -3.847 1.00 47.44 80 HIS A O 1
ATOM 564 N N . ILE A 1 81 ? 16.680 11.512 -2.320 1.00 54.12 81 ILE A N 1
ATOM 565 C CA . ILE A 1 81 ? 15.403 11.094 -1.739 1.00 54.12 81 ILE A CA 1
ATOM 566 C C . ILE A 1 81 ? 14.293 11.851 -2.469 1.00 54.12 81 ILE A C 1
ATOM 568 O O . ILE A 1 81 ? 14.107 13.043 -2.240 1.00 54.12 81 ILE A O 1
ATOM 572 N N . ASN A 1 82 ? 13.535 11.152 -3.315 1.00 58.88 82 ASN A N 1
ATOM 573 C CA . ASN A 1 82 ? 12.312 11.673 -3.927 1.00 58.88 82 ASN A CA 1
ATOM 574 C C . ASN A 1 82 ? 11.087 11.170 -3.141 1.00 58.88 82 ASN A C 1
ATOM 576 O O . ASN A 1 82 ? 10.524 10.127 -3.492 1.00 58.88 82 ASN A O 1
ATOM 580 N N . PRO A 1 83 ? 10.661 11.849 -2.056 1.00 66.75 83 PRO A N 1
ATOM 581 C CA . PRO A 1 83 ? 9.475 11.436 -1.321 1.00 66.75 83 PRO A CA 1
ATOM 582 C C . PRO A 1 83 ? 8.241 11.673 -2.195 1.00 66.75 83 PRO A C 1
ATOM 584 O O . PRO A 1 83 ? 7.892 12.811 -2.510 1.00 66.75 83 PRO A O 1
ATOM 587 N N . LYS A 1 84 ? 7.551 10.598 -2.579 1.00 76.00 84 LYS A N 1
ATOM 588 C CA . LYS A 1 84 ? 6.241 10.709 -3.231 1.00 76.00 84 LYS A CA 1
ATOM 589 C C . LYS A 1 84 ? 5.161 10.618 -2.166 1.00 76.00 84 LYS A C 1
ATOM 591 O O . LYS A 1 84 ? 5.187 9.713 -1.330 1.00 76.00 84 LYS A O 1
ATOM 596 N N . PHE A 1 85 ? 4.210 11.545 -2.185 1.00 82.06 85 PHE A N 1
ATOM 597 C CA . PHE A 1 85 ? 3.072 11.491 -1.274 1.00 82.06 85 PHE A CA 1
ATOM 598 C C . PHE A 1 85 ? 2.251 10.234 -1.542 1.00 82.06 85 PHE A C 1
ATOM 600 O O . PHE A 1 85 ? 2.081 9.829 -2.683 1.00 82.06 85 PHE A O 1
ATOM 607 N N . ALA A 1 86 ? 1.722 9.613 -0.501 1.00 87.81 86 ALA A N 1
ATOM 608 C CA . ALA A 1 86 ? 0.845 8.464 -0.608 1.00 87.81 86 ALA A CA 1
ATOM 609 C C . ALA A 1 86 ? -0.315 8.612 0.366 1.00 87.81 86 ALA A C 1
ATOM 611 O O . ALA A 1 86 ? -0.170 9.188 1.448 1.00 87.81 86 ALA A O 1
ATOM 612 N N . TYR A 1 87 ? -1.463 8.065 -0.008 1.00 89.88 87 TYR A N 1
ATOM 613 C CA . TYR A 1 87 ? -2.605 7.948 0.880 1.00 89.88 87 TYR A CA 1
ATOM 614 C C . TYR A 1 87 ? -3.044 6.495 0.991 1.00 89.88 87 TYR A C 1
ATOM 616 O O . TYR A 1 87 ? -2.865 5.678 0.083 1.00 89.88 87 TYR A O 1
ATOM 624 N N . ARG A 1 88 ? -3.623 6.167 2.140 1.00 93.19 88 ARG A N 1
ATOM 625 C CA . ARG A 1 88 ? -4.154 4.842 2.427 1.00 93.19 88 ARG A CA 1
ATOM 626 C C . ARG A 1 88 ? -5.489 4.971 3.122 1.00 93.19 88 ARG A C 1
ATOM 628 O O . ARG A 1 88 ? -5.620 5.735 4.066 1.00 93.19 88 ARG A O 1
ATOM 635 N N . VAL A 1 89 ? -6.463 4.194 2.692 1.00 93.81 89 VAL A N 1
ATOM 636 C CA . VAL A 1 89 ? -7.720 4.021 3.422 1.00 93.81 89 VAL A CA 1
ATOM 637 C C . VAL A 1 89 ? -7.806 2.574 3.872 1.00 93.81 89 VAL A C 1
ATOM 639 O O . VAL A 1 89 ? -7.428 1.678 3.121 1.00 93.81 89 VAL A O 1
ATOM 642 N N . LYS A 1 90 ? -8.239 2.335 5.106 1.00 94.12 90 LYS A N 1
ATOM 643 C CA . LYS A 1 90 ? -8.422 1.000 5.683 1.00 94.12 90 LYS A CA 1
ATOM 644 C C . LYS A 1 90 ? -9.801 0.938 6.318 1.00 94.12 90 LYS A C 1
ATOM 646 O O . LYS A 1 90 ? -10.208 1.897 6.957 1.00 94.12 90 LYS A O 1
ATOM 651 N N . ALA A 1 91 ? -10.506 -0.166 6.162 1.00 94.19 91 ALA A N 1
ATOM 652 C CA . ALA A 1 91 ? -11.759 -0.403 6.860 1.00 94.19 91 ALA A CA 1
ATOM 653 C C . ALA A 1 91 ? -11.846 -1.872 7.256 1.00 94.19 91 ALA A C 1
ATOM 655 O O . ALA A 1 91 ? -11.343 -2.743 6.543 1.00 94.19 91 ALA A O 1
ATOM 656 N N . GLY A 1 92 ? -12.469 -2.150 8.392 1.00 92.50 92 GLY A N 1
ATOM 657 C CA . GLY A 1 92 ? -12.546 -3.506 8.900 1.00 92.50 92 GLY A CA 1
ATOM 658 C C . GLY A 1 92 ? -13.373 -3.638 10.163 1.00 92.50 92 GLY A C 1
ATOM 659 O O . GLY A 1 92 ? -14.141 -2.756 10.534 1.00 92.50 92 GLY A O 1
ATOM 660 N N . LEU A 1 93 ? -13.196 -4.780 10.807 1.00 90.12 93 LEU A N 1
ATOM 661 C CA . LEU A 1 93 ? -13.817 -5.172 12.054 1.00 90.12 93 LEU A CA 1
ATOM 662 C C . LEU A 1 93 ? -12.711 -5.454 13.073 1.00 90.12 93 LEU A C 1
ATOM 664 O O . LEU A 1 93 ? -11.739 -6.151 12.773 1.00 90.12 93 LEU A O 1
ATOM 668 N N . SER A 1 94 ? -12.868 -4.902 14.267 1.00 87.81 94 SER A N 1
ATOM 669 C CA . SER A 1 94 ? -12.079 -5.210 15.453 1.00 87.81 94 SER A CA 1
ATOM 670 C C . SER A 1 94 ? -12.907 -6.091 16.386 1.00 87.81 94 SER A C 1
ATOM 672 O O . SER A 1 94 ? -14.105 -5.871 16.535 1.00 87.81 94 SER A O 1
ATOM 674 N N . TYR A 1 95 ? -12.303 -7.094 17.007 1.00 84.25 95 TYR A N 1
ATOM 675 C CA . TYR A 1 95 ? -12.930 -7.954 18.004 1.00 84.25 95 TYR A CA 1
ATOM 676 C C . TYR A 1 95 ? -12.057 -7.998 19.253 1.00 84.25 95 TYR A C 1
ATOM 678 O O . TYR A 1 95 ? -10.900 -8.419 19.192 1.00 84.25 95 TYR A O 1
ATOM 686 N N . ALA A 1 96 ? -12.609 -7.589 20.392 1.00 83.56 96 ALA A N 1
ATOM 687 C CA . ALA A 1 96 ? -11.902 -7.646 21.665 1.00 83.56 96 ALA A CA 1
ATOM 688 C C . ALA A 1 96 ? -11.905 -9.091 22.194 1.00 83.56 96 ALA A C 1
ATOM 690 O O . ALA A 1 96 ? -12.939 -9.611 22.610 1.00 83.56 96 ALA A O 1
ATOM 691 N N . LEU A 1 97 ? -10.743 -9.749 22.169 1.00 80.06 97 LEU A N 1
ATOM 692 C CA . LEU A 1 97 ? -10.550 -11.083 22.751 1.00 80.06 97 LEU A CA 1
ATOM 693 C C . LEU A 1 97 ? -10.448 -10.990 24.279 1.00 80.06 97 LEU A C 1
ATOM 695 O O . LEU A 1 97 ? -11.050 -11.787 24.995 1.00 80.06 97 LEU A O 1
ATOM 699 N N . THR A 1 98 ? -9.701 -9.998 24.765 1.00 80.50 98 THR A N 1
ATOM 700 C CA . THR A 1 98 ? -9.600 -9.592 26.175 1.00 80.50 98 THR A CA 1
ATOM 701 C C . THR A 1 98 ? -9.548 -8.057 26.242 1.00 80.50 98 THR A C 1
ATOM 703 O O . THR A 1 98 ? -9.352 -7.427 25.200 1.00 80.50 98 THR A O 1
ATOM 706 N N . PRO A 1 99 ? -9.696 -7.419 27.421 1.00 78.06 99 PRO A N 1
ATOM 707 C CA . PRO A 1 99 ? -9.558 -5.961 27.549 1.00 78.06 99 PRO A CA 1
ATOM 708 C C . PRO A 1 99 ? -8.224 -5.399 27.017 1.00 78.06 99 PRO A C 1
ATOM 710 O O . PRO A 1 99 ? -8.139 -4.220 26.690 1.00 78.06 99 PRO A O 1
ATOM 713 N N . GLU A 1 100 ? -7.195 -6.240 26.896 1.00 82.19 100 GLU A N 1
ATOM 714 C CA . GLU A 1 100 ? -5.852 -5.888 26.426 1.00 82.19 100 GLU A CA 1
ATOM 715 C C . GLU A 1 100 ? -5.545 -6.368 24.997 1.00 82.19 100 GLU A C 1
ATOM 717 O O . GLU A 1 100 ? -4.616 -5.858 24.369 1.00 82.19 100 GLU A O 1
ATOM 722 N N . ILE A 1 101 ? -6.284 -7.354 24.472 1.00 81.06 101 ILE A N 1
ATOM 723 C CA . ILE A 1 101 ? -5.993 -7.999 23.183 1.00 81.06 101 ILE A CA 1
ATOM 724 C C . ILE A 1 101 ? -7.183 -7.838 22.243 1.00 81.06 101 ILE A C 1
ATOM 726 O O . ILE A 1 101 ? -8.280 -8.331 22.503 1.00 81.06 101 ILE A O 1
ATOM 730 N N . SER A 1 102 ? -6.934 -7.214 21.094 1.00 82.00 102 SER A N 1
ATOM 731 C CA . SER A 1 102 ? -7.910 -7.064 20.012 1.00 82.00 102 SER A CA 1
ATOM 732 C C . SER A 1 102 ? -7.427 -7.769 18.746 1.00 82.00 102 SER A C 1
ATOM 734 O O . SER A 1 102 ? -6.265 -7.647 18.357 1.00 82.00 102 SER A O 1
ATOM 736 N N . ALA A 1 103 ? -8.321 -8.514 18.102 1.00 85.06 103 ALA A N 1
ATOM 737 C CA . ALA A 1 103 ? -8.127 -9.064 16.767 1.00 85.06 103 ALA A CA 1
ATOM 738 C C . ALA A 1 103 ? -8.735 -8.119 15.731 1.00 85.06 103 ALA A C 1
ATOM 740 O O . ALA A 1 103 ? -9.820 -7.592 15.941 1.00 85.06 103 ALA A O 1
ATOM 741 N N . PHE A 1 104 ? -8.068 -7.935 14.593 1.00 87.44 104 PHE A N 1
ATOM 742 C CA . PHE A 1 104 ? -8.539 -7.051 13.530 1.00 87.44 104 PHE A CA 1
ATOM 743 C C . PHE A 1 104 ? -8.564 -7.807 12.208 1.00 87.44 104 PHE A C 1
ATOM 745 O O . PHE A 1 104 ? -7.591 -8.465 11.848 1.00 87.44 104 PHE A O 1
ATOM 752 N N . ALA A 1 105 ? -9.655 -7.667 11.467 1.00 90.81 105 ALA A N 1
ATOM 753 C CA . ALA A 1 105 ? -9.767 -8.114 10.087 1.00 90.81 105 ALA A CA 1
ATOM 754 C C . ALA A 1 105 ? -10.231 -6.927 9.250 1.00 90.81 105 ALA A C 1
ATOM 756 O O . ALA A 1 105 ? -11.170 -6.233 9.630 1.00 90.81 105 ALA A O 1
ATOM 757 N N . GLY A 1 106 ? -9.583 -6.642 8.129 1.00 91.44 106 GLY A N 1
ATOM 758 C CA . GLY A 1 106 ? -9.968 -5.499 7.314 1.00 91.44 106 GLY A CA 1
ATOM 759 C C . GLY A 1 106 ? -9.302 -5.514 5.960 1.00 91.44 106 GLY A C 1
ATOM 760 O O . GLY A 1 106 ? -8.409 -6.307 5.707 1.00 91.44 106 GLY A O 1
ATOM 761 N N . ALA A 1 107 ? -9.741 -4.609 5.102 1.00 93.44 107 ALA A N 1
ATOM 762 C CA . ALA A 1 107 ? -9.107 -4.349 3.828 1.00 93.44 107 ALA A CA 1
ATOM 763 C C . ALA A 1 107 ? -8.549 -2.929 3.824 1.00 93.44 107 ALA A C 1
ATOM 765 O O . ALA A 1 107 ? -9.032 -2.036 4.526 1.00 93.44 107 ALA A O 1
ATOM 766 N N . PHE A 1 108 ? -7.533 -2.702 3.008 1.00 93.06 108 PHE A N 1
ATOM 767 C CA . PHE A 1 108 ? -7.020 -1.376 2.736 1.00 93.06 108 PHE A CA 1
ATOM 768 C C . PHE A 1 108 ? -6.817 -1.162 1.242 1.00 93.06 108 PHE A C 1
ATOM 770 O O . PHE A 1 108 ? -6.540 -2.090 0.484 1.00 93.06 108 PHE A O 1
ATOM 777 N N . TYR A 1 109 ? -6.882 0.101 0.850 1.00 91.56 109 TYR A N 1
ATOM 778 C CA . TYR A 1 109 ? -6.435 0.596 -0.439 1.00 91.56 109 TYR A CA 1
ATOM 779 C C . TYR A 1 109 ? -5.292 1.573 -0.206 1.00 91.56 109 TYR A C 1
ATOM 781 O O . TYR A 1 109 ? -5.409 2.473 0.628 1.00 91.56 109 TYR A O 1
ATOM 789 N N . HIS A 1 110 ? -4.186 1.385 -0.914 1.00 90.44 110 HIS A N 1
ATOM 790 C CA . HIS A 1 110 ? -3.030 2.269 -0.873 1.00 90.44 110 HIS A CA 1
ATOM 791 C C . HIS A 1 110 ? -2.768 2.821 -2.269 1.00 90.44 110 HIS A C 1
ATOM 793 O O . HIS A 1 110 ? -2.768 2.065 -3.243 1.00 90.44 110 HIS A O 1
ATOM 799 N N . LYS A 1 111 ? -2.520 4.127 -2.357 1.00 87.88 111 LYS A N 1
ATOM 800 C CA . LYS A 1 111 ? -2.146 4.791 -3.600 1.00 87.88 111 LYS A CA 1
ATOM 801 C C . LYS A 1 111 ? -1.039 5.799 -3.351 1.00 87.88 111 LYS A C 1
ATOM 803 O O . LYS A 1 111 ? -1.165 6.676 -2.495 1.00 87.88 111 LYS A O 1
ATOM 808 N N . VAL A 1 112 ? 0.008 5.702 -4.155 1.00 85.56 112 VAL A N 1
ATOM 809 C CA . VAL A 1 112 ? 1.045 6.724 -4.261 1.00 85.56 112 VAL A CA 1
ATOM 810 C C . VAL A 1 112 ? 0.566 7.782 -5.257 1.00 85.56 112 VAL A C 1
ATOM 812 O O . VAL A 1 112 ? 0.071 7.469 -6.338 1.00 85.56 112 VAL A O 1
ATOM 815 N N . LEU A 1 113 ? 0.645 9.042 -4.851 1.00 79.06 113 LEU A N 1
ATOM 816 C CA . LEU A 1 113 ? 0.336 10.211 -5.657 1.00 79.06 113 LEU A CA 1
ATOM 817 C C . LEU A 1 113 ? 1.565 10.637 -6.456 1.00 79.06 113 LEU A C 1
ATOM 819 O O . LEU A 1 113 ? 2.691 10.643 -5.956 1.00 79.06 113 LEU A O 1
ATOM 823 N N . GLY A 1 114 ? 1.303 11.052 -7.687 1.00 71.50 114 GLY A N 1
ATOM 824 C CA . GLY A 1 114 ? 2.307 11.487 -8.640 1.00 71.50 114 GLY A CA 1
ATOM 825 C C . GLY A 1 114 ? 2.226 10.699 -9.939 1.00 71.50 114 GLY A C 1
ATOM 826 O O . GLY A 1 114 ? 1.536 9.687 -10.055 1.00 71.50 114 GLY A O 1
ATOM 827 N N . ASP A 1 115 ? 2.969 11.206 -10.901 1.00 64.25 115 ASP A N 1
ATOM 828 C CA . ASP A 1 115 ? 3.029 10.849 -12.318 1.00 64.25 115 ASP A CA 1
ATOM 829 C C . ASP A 1 115 ? 3.669 9.462 -12.521 1.00 64.25 115 ASP A C 1
ATOM 831 O O . ASP A 1 115 ? 3.705 8.910 -13.614 1.00 64.25 115 ASP A O 1
ATOM 835 N N . GLY A 1 116 ? 4.163 8.882 -11.427 1.00 58.84 116 GLY A N 1
ATOM 836 C CA . GLY A 1 116 ? 4.954 7.671 -11.416 1.00 58.84 116 GLY A CA 1
ATOM 837 C C . GLY A 1 116 ? 6.399 7.900 -11.822 1.00 58.84 116 GLY A C 1
ATOM 838 O O . GLY A 1 116 ? 7.165 6.961 -11.708 1.00 58.84 116 GLY A O 1
ATOM 839 N N . ASP A 1 117 ? 6.797 9.101 -12.242 1.00 59.75 117 ASP A N 1
ATOM 840 C CA . ASP A 1 117 ? 8.164 9.366 -12.689 1.00 59.75 117 ASP A CA 1
ATOM 841 C C . ASP A 1 117 ? 9.155 9.284 -11.524 1.00 59.75 117 ASP A C 1
ATOM 843 O O . ASP A 1 117 ? 9.105 10.071 -10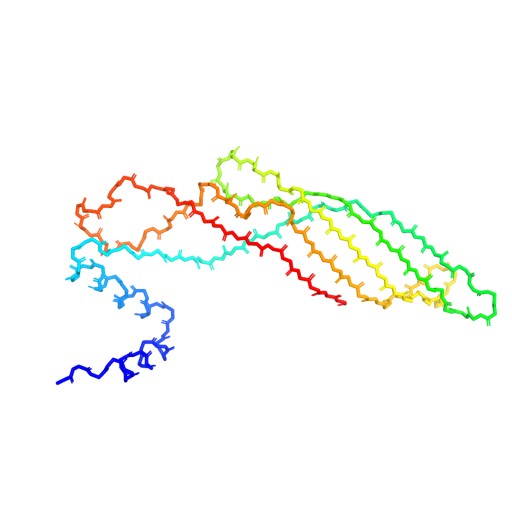.562 1.00 59.75 117 ASP A O 1
ATOM 847 N N . TYR A 1 118 ? 10.020 8.278 -11.618 1.00 61.75 118 TYR A N 1
ATOM 848 C CA . TYR A 1 118 ? 11.210 8.091 -10.808 1.00 61.75 118 TYR A CA 1
ATOM 849 C C . TYR A 1 118 ? 12.412 8.387 -11.699 1.00 61.75 118 TYR A C 1
ATOM 851 O O . TYR A 1 118 ? 12.791 7.579 -12.551 1.00 61.75 118 TYR A O 1
ATOM 859 N N . ASP A 1 119 ? 12.973 9.575 -11.506 1.00 51.97 119 ASP A N 1
ATOM 860 C CA . ASP A 1 119 ? 14.228 9.974 -12.124 1.00 51.97 119 ASP A CA 1
ATOM 861 C C . ASP A 1 119 ? 15.390 9.273 -11.406 1.00 51.97 119 ASP A C 1
ATOM 863 O O . ASP A 1 119 ? 15.344 9.060 -10.193 1.00 51.97 119 ASP A O 1
ATOM 867 N N . GLU A 1 120 ? 16.429 8.918 -12.163 1.00 52.44 120 GLU A N 1
ATOM 868 C CA . GLU A 1 120 ? 17.689 8.356 -11.650 1.00 52.44 120 GLU A CA 1
ATOM 869 C C . GLU A 1 120 ? 17.619 6.934 -11.079 1.00 52.44 120 GLU A C 1
ATOM 871 O O . GLU A 1 120 ? 18.292 6.589 -10.107 1.00 52.44 120 GLU A O 1
ATOM 876 N N . LEU A 1 121 ? 16.862 6.048 -11.726 1.00 56.66 121 LEU A N 1
ATOM 877 C CA . LEU A 1 121 ? 17.011 4.618 -11.456 1.00 56.66 121 LEU A CA 1
ATOM 878 C C . LEU A 1 121 ? 18.365 4.142 -12.012 1.00 56.66 121 LEU A C 1
ATOM 880 O O . LEU A 1 121 ? 18.607 4.309 -13.213 1.00 56.66 121 LEU A O 1
ATOM 884 N N . PRO A 1 122 ? 19.245 3.542 -11.189 1.00 49.91 122 PRO A N 1
ATOM 885 C CA . PRO A 1 122 ? 20.532 3.052 -11.631 1.00 49.91 122 PRO A CA 1
ATOM 886 C C . PRO A 1 122 ? 20.276 1.842 -12.504 1.00 49.91 122 PRO A C 1
ATOM 888 O O . PRO A 1 122 ? 19.653 0.850 -12.105 1.00 49.91 122 PRO A O 1
ATOM 891 N N . LEU A 1 123 ? 20.751 1.946 -13.729 1.00 55.47 123 LEU A N 1
ATOM 892 C CA . LEU A 1 123 ? 20.627 0.875 -14.687 1.00 55.47 123 LEU A CA 1
ATOM 893 C C . LEU A 1 123 ? 21.833 -0.042 -14.498 1.00 55.47 123 LEU A C 1
ATOM 895 O O . LEU A 1 123 ? 22.973 0.345 -14.740 1.00 55.47 123 LEU A O 1
ATOM 899 N N . SER A 1 124 ? 21.596 -1.275 -14.044 1.00 51.44 124 SER A N 1
ATOM 900 C CA . SER A 1 124 ? 22.643 -2.294 -14.091 1.00 51.44 124 SER A CA 1
ATOM 901 C C . SER A 1 124 ? 22.818 -2.702 -15.544 1.00 51.44 124 SER A C 1
ATOM 903 O O . SER A 1 124 ? 22.004 -3.447 -16.094 1.00 51.44 124 SER A O 1
ATOM 905 N N . HIS A 1 125 ? 23.880 -2.213 -16.171 1.00 52.91 125 HIS A N 1
ATOM 906 C CA . HIS A 1 125 ? 24.241 -2.639 -17.510 1.00 52.91 125 HIS A CA 1
ATOM 907 C C . HIS A 1 125 ? 24.568 -4.138 -17.491 1.00 52.91 125 HIS A C 1
ATOM 909 O O . HIS A 1 125 ? 25.273 -4.622 -16.598 1.00 52.91 125 HIS A O 1
ATOM 915 N N . ILE A 1 126 ? 24.068 -4.891 -18.473 1.00 52.16 126 ILE A N 1
ATOM 916 C CA . ILE A 1 126 ? 24.510 -6.275 -18.658 1.00 52.16 126 ILE A CA 1
ATOM 917 C C . ILE A 1 126 ? 26.015 -6.207 -18.936 1.00 52.16 126 ILE A C 1
ATOM 919 O O . ILE A 1 126 ? 26.462 -5.481 -19.827 1.00 52.16 126 ILE A O 1
ATOM 923 N N . SER A 1 127 ? 26.803 -6.925 -18.135 1.00 48.59 127 SER A N 1
ATOM 924 C CA . SER A 1 127 ? 28.265 -6.797 -18.018 1.00 48.59 127 SER A CA 1
ATOM 925 C C . SER A 1 127 ? 29.052 -7.144 -19.293 1.00 48.59 127 SER A C 1
ATOM 927 O O . SER A 1 127 ? 30.273 -7.060 -19.307 1.00 48.59 127 SER A O 1
ATOM 929 N N . ASP A 1 128 ? 28.353 -7.498 -20.369 1.00 47.41 128 ASP A N 1
ATOM 930 C CA . ASP A 1 128 ? 28.888 -8.034 -21.615 1.00 47.41 128 ASP A CA 1
ATOM 931 C C . ASP A 1 128 ? 28.447 -7.211 -22.839 1.00 47.41 128 ASP A C 1
ATOM 933 O O . ASP A 1 128 ? 28.205 -7.746 -23.919 1.00 47.41 128 ASP A O 1
ATOM 937 N N . TYR A 1 129 ? 28.316 -5.892 -22.732 1.00 45.31 129 TYR A N 1
ATOM 938 C CA . TYR A 1 129 ? 28.069 -5.053 -23.910 1.00 45.31 129 TYR A CA 1
ATOM 939 C C . TYR A 1 129 ? 29.231 -4.084 -24.148 1.00 45.31 129 TYR A C 1
ATOM 941 O O . TYR A 1 129 ? 29.462 -3.138 -23.403 1.00 45.31 129 TYR A O 1
ATOM 949 N N . THR A 1 130 ? 29.990 -4.364 -25.213 1.00 48.69 130 THR A N 1
ATOM 950 C CA . THR A 1 130 ? 31.160 -3.606 -25.689 1.00 48.69 130 THR A CA 1
ATOM 951 C C . THR A 1 130 ? 30.817 -2.646 -26.839 1.00 48.69 130 THR A C 1
ATOM 953 O O . THR A 1 130 ? 31.717 -2.173 -27.533 1.00 48.69 130 THR A O 1
ATOM 956 N N . GLY A 1 131 ? 29.530 -2.371 -27.079 1.00 48.53 131 GLY A N 1
ATOM 957 C CA . GLY A 1 131 ? 29.071 -1.421 -28.096 1.00 48.53 131 GLY A CA 1
ATOM 958 C C . GLY A 1 131 ? 29.261 0.036 -27.659 1.00 48.53 131 GLY A C 1
ATOM 959 O O . GLY A 1 131 ? 29.159 0.373 -26.482 1.00 48.53 131 GLY A O 1
ATOM 960 N N . THR A 1 132 ? 29.565 0.921 -28.608 1.00 46.75 132 THR A N 1
ATOM 961 C CA . THR A 1 132 ? 29.757 2.367 -28.380 1.00 46.75 132 THR A CA 1
ATOM 962 C C . THR A 1 132 ? 28.447 3.155 -28.286 1.00 46.75 132 THR A C 1
ATOM 964 O O . THR A 1 132 ? 28.463 4.294 -27.823 1.00 46.75 132 THR A O 1
ATOM 967 N N . ALA A 1 133 ? 27.314 2.566 -28.676 1.00 47.91 133 ALA A N 1
ATOM 968 C CA . ALA A 1 133 ? 25.990 3.163 -28.527 1.00 47.91 133 ALA A CA 1
ATOM 969 C C . ALA A 1 133 ? 25.441 2.866 -27.121 1.00 47.91 133 ALA A C 1
ATOM 971 O O . ALA A 1 133 ? 25.142 1.713 -26.825 1.00 47.91 133 ALA A O 1
ATOM 972 N N . GLY A 1 134 ? 25.348 3.895 -26.267 1.00 48.19 134 GLY A N 1
ATOM 973 C CA . GLY A 1 134 ? 24.743 3.806 -24.926 1.00 48.19 134 GLY A CA 1
ATOM 974 C C . GLY A 1 134 ? 25.661 4.136 -23.742 1.00 48.19 134 GLY A C 1
ATOM 975 O O . GLY A 1 134 ? 25.172 4.273 -22.630 1.00 48.19 134 GLY A O 1
ATOM 976 N N . LYS A 1 135 ? 26.967 4.360 -23.959 1.00 45.56 135 LYS A N 1
ATOM 977 C CA . LYS A 1 135 ? 27.973 4.588 -22.892 1.00 45.56 135 LYS A CA 1
ATOM 978 C C . LYS A 1 135 ? 27.750 5.793 -21.951 1.00 45.56 135 LYS A C 1
ATOM 980 O O . LYS A 1 135 ? 28.586 6.013 -21.089 1.00 45.56 135 LYS A O 1
ATOM 985 N N . ASN A 1 136 ? 26.675 6.566 -22.109 1.00 46.19 136 ASN A N 1
ATOM 986 C CA . ASN A 1 136 ? 26.451 7.825 -21.385 1.00 46.19 136 ASN A CA 1
ATOM 987 C C . ASN A 1 136 ? 25.076 7.911 -20.695 1.00 46.19 136 ASN A C 1
ATOM 989 O O . ASN A 1 136 ? 24.561 9.015 -20.520 1.00 46.19 136 ASN A O 1
ATOM 993 N N . LYS A 1 137 ? 24.435 6.789 -20.352 1.00 48.72 137 LYS A N 1
ATOM 994 C CA . LYS A 1 137 ? 23.172 6.813 -19.597 1.00 48.72 137 LYS A CA 1
ATOM 995 C C . LYS A 1 137 ? 23.255 5.899 -18.380 1.00 48.72 137 LYS A C 1
ATOM 997 O O . LYS A 1 137 ? 22.726 4.796 -18.376 1.00 48.72 137 LYS A O 1
ATOM 1002 N N . ASP A 1 138 ? 23.922 6.394 -17.342 1.00 53.38 138 ASP A N 1
ATOM 1003 C CA . ASP A 1 138 ? 23.994 5.739 -16.026 1.00 53.38 138 ASP A CA 1
ATOM 1004 C C . ASP A 1 138 ? 22.653 5.804 -15.268 1.00 53.38 138 ASP A C 1
ATOM 1006 O O . ASP A 1 138 ? 22.453 5.129 -14.257 1.00 53.38 138 ASP A O 1
ATOM 1010 N N . THR A 1 139 ? 21.716 6.607 -15.777 1.00 51.00 139 THR A N 1
ATOM 1011 C CA . THR A 1 139 ? 20.404 6.859 -15.192 1.00 51.00 139 THR A CA 1
ATOM 1012 C C . THR A 1 139 ? 19.294 6.656 -16.221 1.00 51.00 139 THR A C 1
ATOM 1014 O O . THR A 1 139 ? 19.359 7.129 -17.360 1.00 51.00 139 THR A O 1
ATOM 1017 N N . GLY A 1 140 ? 18.253 5.935 -15.808 1.00 58.31 140 GLY A N 1
ATOM 1018 C CA . GLY A 1 140 ? 17.000 5.799 -16.544 1.00 58.31 140 GLY A CA 1
ATOM 1019 C C . GLY A 1 140 ? 15.872 6.552 -15.846 1.00 58.31 140 GLY A C 1
ATOM 1020 O O . GLY A 1 140 ? 15.842 6.628 -14.618 1.00 58.31 140 GLY A O 1
ATOM 1021 N N . ILE A 1 141 ? 14.932 7.077 -16.630 1.00 58.38 141 ILE A N 1
ATOM 1022 C CA . ILE A 1 141 ? 13.643 7.559 -16.123 1.00 58.38 141 ILE A CA 1
ATOM 1023 C C . ILE A 1 141 ? 12.655 6.409 -16.280 1.00 58.38 141 ILE A C 1
ATOM 1025 O O . ILE A 1 141 ? 12.510 5.874 -17.384 1.00 58.38 141 ILE A O 1
ATOM 1029 N N . ALA A 1 142 ? 11.978 6.023 -15.201 1.00 63.06 142 ALA A N 1
ATOM 1030 C CA . ALA A 1 142 ? 10.882 5.067 -15.292 1.00 63.06 142 ALA A CA 1
ATOM 1031 C C . ALA A 1 142 ? 9.648 5.574 -14.556 1.00 63.06 142 ALA A C 1
ATOM 1033 O O . ALA A 1 142 ? 9.728 6.053 -13.425 1.00 63.06 142 ALA A O 1
ATOM 1034 N N . SER A 1 143 ? 8.500 5.408 -15.205 1.00 61.06 143 SER A N 1
ATOM 1035 C CA . SER A 1 143 ? 7.205 5.800 -14.668 1.00 61.06 143 SER A CA 1
ATOM 1036 C C . SER A 1 143 ? 6.502 4.586 -14.052 1.00 61.06 143 SER A C 1
ATOM 1038 O O . SER A 1 143 ? 6.024 3.709 -14.774 1.00 61.06 143 SER A O 1
ATOM 1040 N N . PHE A 1 144 ? 6.415 4.509 -12.722 1.00 67.25 144 PHE A N 1
ATOM 1041 C CA . PHE A 1 144 ? 5.676 3.466 -12.006 1.00 67.25 144 PHE A CA 1
ATOM 1042 C C . PHE A 1 144 ? 4.491 4.052 -11.238 1.00 67.25 144 PHE A C 1
ATOM 1044 O O . PHE A 1 144 ? 4.652 4.855 -10.323 1.00 67.25 144 PHE A O 1
ATOM 1051 N N . ASN A 1 145 ? 3.280 3.601 -11.560 1.00 70.38 145 ASN A N 1
ATOM 1052 C CA . ASN A 1 145 ? 2.085 3.960 -10.804 1.00 70.38 145 ASN A CA 1
ATOM 1053 C C . ASN A 1 145 ? 1.778 2.878 -9.758 1.00 70.38 145 ASN A C 1
ATOM 1055 O O . ASN A 1 145 ? 1.457 1.742 -10.108 1.00 70.38 145 ASN A O 1
ATOM 1059 N N . PHE A 1 146 ? 1.873 3.230 -8.474 1.00 76.56 146 PHE A N 1
ATOM 1060 C CA . PHE A 1 146 ? 1.626 2.307 -7.367 1.00 76.56 146 PHE A CA 1
ATOM 1061 C C . PHE A 1 146 ? 0.239 2.526 -6.763 1.00 76.56 146 PHE A C 1
ATOM 1063 O O . PHE A 1 146 ? 0.020 3.442 -5.968 1.00 76.56 146 PHE A O 1
ATOM 1070 N N . ALA A 1 147 ? -0.687 1.628 -7.093 1.00 84.38 147 ALA A N 1
ATOM 1071 C CA . ALA A 1 147 ? -1.981 1.516 -6.436 1.00 84.38 147 ALA A CA 1
ATOM 1072 C C . ALA A 1 147 ? -2.332 0.042 -6.224 1.00 84.38 147 ALA A C 1
ATOM 1074 O O . ALA A 1 147 ? -2.293 -0.744 -7.170 1.00 84.38 147 ALA A O 1
ATOM 1075 N N . TYR A 1 148 ? -2.674 -0.343 -4.995 1.00 85.69 148 TYR A N 1
ATOM 1076 C CA . TYR A 1 148 ? -2.996 -1.733 -4.678 1.00 85.69 148 TYR A CA 1
ATOM 1077 C C . TYR A 1 148 ? -3.961 -1.861 -3.498 1.00 85.69 148 TYR A C 1
ATOM 1079 O O . TYR A 1 148 ? -4.064 -0.984 -2.635 1.00 85.69 148 TYR A O 1
ATOM 1087 N N . PHE A 1 149 ? -4.662 -2.992 -3.474 1.00 90.12 149 PHE A N 1
ATOM 1088 C CA . PHE A 1 149 ? -5.515 -3.422 -2.373 1.00 90.12 149 PHE A CA 1
ATOM 1089 C C . PHE A 1 149 ? -4.810 -4.507 -1.558 1.00 90.12 149 PHE A C 1
ATOM 1091 O O . PHE A 1 149 ? -3.995 -5.260 -2.092 1.00 90.12 149 PHE A O 1
ATOM 1098 N N . GLY A 1 150 ? -5.140 -4.607 -0.275 1.00 88.38 150 GLY A N 1
ATOM 1099 C CA . GLY A 1 150 ? -4.725 -5.723 0.573 1.00 88.38 150 GLY A CA 1
ATOM 1100 C C . GLY A 1 150 ? -5.647 -5.885 1.775 1.00 88.38 150 GLY A C 1
ATOM 1101 O O . GLY A 1 150 ? -6.574 -5.094 1.950 1.00 88.38 150 GLY A O 1
ATOM 1102 N N . GLY A 1 151 ? -5.387 -6.900 2.591 1.00 82.44 151 GLY A N 1
ATOM 1103 C CA . GLY A 1 151 ? -6.126 -7.223 3.809 1.00 82.44 151 GLY A CA 1
ATOM 1104 C C . GLY A 1 151 ? -5.324 -8.143 4.708 1.00 82.44 151 GLY A C 1
ATOM 1105 O O . GLY A 1 151 ? -4.397 -8.791 4.171 1.00 82.44 151 GLY A O 1
#

Secondary structure (DSSP, 8-state):
---HHHHHHHHHHS-HHHHHHHHHHHHHHSTT---EE------EEEEEEEEEE---TT-SEEEEEEEEEEEEEE--SSS--EEEEEEEEEEEEEEEEETTEEEEEEEEEEEE-S--EEEEEE-EE-TT---STTTT-SEEEEE---EEEE-

Radius of gyration: 23.5 Å; chains: 1; bounding box: 56×32×70 Å

InterPro domains:
  IPR002566 Msp4/OMP-like [PF01617] (25-150)
  IPR011250 Outer membrane protein/outer membrane enzyme PagP, beta-barrel [SSF56925] (40-143)

pLDDT: mean 71.53, std 15.4, range [43.81, 94.31]

Sequence (151 aa):
TINTSGMANNINSLSKEDKAVVAGAFARAVEGAEVIEVRAIGSTSVMLNACYDLLTDGIGVVPYACAGIGGNFVSVVDGHINPKFAYRVKAGLSYALTPEISAFAGAFYHKVLGDGDYDELPLSHISDYTGTAGKNKDTGIASFNFAYFGG

Organism: Anaplasma marginale (NCBI:txid770)

Foldseek 3Di:
DDPPVVVVVVLVPDDPVVVLVVQLVVCVVDVPDADFDDPDFDKDWDKDKDKDWQDDPPDQKIKMKIKIKTWIFRDDPDDDTDTFIKIKIKIWIWGPPDPVDIDTDIKMKIWTDDQQWDWFDQTDGSPPDPDPPPPPDRIDIDRDTDIDMDD